Protein AF-A0A960P0N6-F1 (afdb_monomer_lite)

pLDDT: mean 82.68, std 14.81, range [48.12, 96.88]

Foldseek 3Di:
DVVVVVVVVVVVVVVVVVVVVPCVVVCCVVPNDVSVVVVCVVVVVDDDDDDDDDDPDPDDDCCPVPDDDDDDDDDPVPVVRVVVND

Sequence (86 aa):
MAELAAALDQQEREEREGGEAGGARDREERGGREAYKAFLAEIGYMLPEGEPFTIETENVDPEIALVPGPQLVVPITNARYALNAA

Radius of gyration: 20.56 Å; chains: 1; bounding box: 47×33×46 Å

Structure (mmCIF, N/CA/C/O backbone):
data_AF-A0A960P0N6-F1
#
_entry.id   AF-A0A960P0N6-F1
#
loop_
_atom_site.group_PDB
_atom_site.id
_atom_site.type_symbol
_atom_site.label_atom_id
_atom_site.label_alt_id
_atom_site.label_comp_id
_atom_site.label_asym_id
_atom_site.label_entity_id
_atom_site.label_seq_id
_atom_site.pdbx_PDB_ins_code
_atom_site.Cartn_x
_atom_site.Cartn_y
_atom_site.Cartn_z
_atom_site.occupancy
_atom_site.B_iso_or_equiv
_atom_site.auth_seq_id
_atom_site.auth_comp_id
_atom_site.auth_asym_id
_atom_site.auth_atom_id
_atom_site.pdbx_PDB_model_num
ATOM 1 N N . MET A 1 1 ? 0.238 -23.047 -1.597 1.00 57.16 1 MET A N 1
ATOM 2 C CA . MET A 1 1 ? 1.658 -23.205 -1.199 1.00 57.16 1 MET A CA 1
ATOM 3 C C . MET A 1 1 ? 2.619 -23.049 -2.373 1.00 57.16 1 MET A C 1
ATOM 5 O O . MET A 1 1 ? 3.594 -22.337 -2.202 1.00 57.16 1 MET A O 1
ATOM 9 N N . ALA A 1 2 ? 2.354 -23.641 -3.548 1.00 59.22 2 ALA A N 1
ATOM 10 C CA . ALA A 1 2 ? 3.221 -23.493 -4.727 1.00 59.22 2 ALA A CA 1
ATOM 11 C C . ALA A 1 2 ? 3.336 -22.041 -5.248 1.00 59.22 2 ALA A C 1
ATOM 13 O O . ALA A 1 2 ? 4.434 -21.603 -5.562 1.00 59.22 2 ALA A O 1
ATOM 14 N N . GLU A 1 3 ? 2.240 -21.274 -5.266 1.00 70.12 3 GLU A N 1
ATOM 15 C CA . GLU A 1 3 ? 2.257 -19.879 -5.752 1.00 70.12 3 GLU A CA 1
ATOM 16 C C . GLU A 1 3 ? 2.966 -18.903 -4.802 1.00 70.12 3 GLU A C 1
ATOM 18 O O . GLU A 1 3 ? 3.675 -18.015 -5.254 1.00 70.12 3 GLU A O 1
ATOM 23 N N . LEU A 1 4 ? 2.847 -19.100 -3.483 1.00 66.56 4 LEU A N 1
ATOM 24 C CA . LEU A 1 4 ? 3.526 -18.256 -2.491 1.00 66.56 4 LEU A CA 1
ATOM 25 C C . LEU A 1 4 ? 5.050 -18.442 -2.532 1.00 66.56 4 LEU A C 1
ATOM 27 O O . LEU A 1 4 ? 5.789 -17.472 -2.420 1.00 66.56 4 LEU A O 1
ATOM 31 N N . ALA A 1 5 ? 5.517 -19.682 -2.713 1.00 72.56 5 ALA A N 1
ATOM 32 C CA . ALA A 1 5 ? 6.940 -19.966 -2.883 1.00 72.56 5 ALA A CA 1
ATOM 33 C C . ALA A 1 5 ? 7.475 -19.375 -4.196 1.00 72.56 5 ALA A C 1
ATOM 35 O O . ALA A 1 5 ? 8.545 -18.783 -4.198 1.00 72.56 5 ALA A O 1
ATOM 36 N N . ALA A 1 6 ? 6.702 -19.459 -5.284 1.00 76.75 6 ALA A N 1
ATOM 37 C CA . ALA A 1 6 ? 7.071 -18.851 -6.560 1.00 76.75 6 ALA A CA 1
ATOM 38 C C . ALA A 1 6 ? 7.143 -17.315 -6.488 1.00 76.75 6 ALA A C 1
ATOM 40 O O . ALA A 1 6 ? 8.052 -16.733 -7.068 1.00 76.75 6 ALA A O 1
ATOM 41 N N . ALA A 1 7 ? 6.235 -16.666 -5.752 1.00 78.81 7 ALA A N 1
ATOM 42 C CA . ALA A 1 7 ? 6.257 -15.218 -5.548 1.00 78.81 7 ALA A CA 1
ATOM 43 C C . ALA A 1 7 ? 7.458 -14.762 -4.702 1.00 78.81 7 ALA A C 1
ATOM 45 O O . ALA A 1 7 ? 8.068 -13.743 -5.008 1.00 78.81 7 ALA A O 1
ATOM 46 N N . LEU A 1 8 ? 7.833 -15.532 -3.673 1.00 79.62 8 LEU A N 1
ATOM 47 C CA . LEU A 1 8 ? 9.035 -15.260 -2.878 1.00 79.62 8 LEU A CA 1
ATOM 48 C C . LEU A 1 8 ? 10.313 -15.490 -3.696 1.00 79.62 8 LEU A C 1
ATOM 50 O O . LEU A 1 8 ? 11.197 -14.642 -3.683 1.00 79.62 8 LEU A O 1
ATOM 54 N N . ASP A 1 9 ? 10.385 -16.579 -4.465 1.00 78.69 9 ASP A N 1
ATOM 55 C CA . ASP A 1 9 ? 11.497 -16.840 -5.387 1.00 78.69 9 ASP A CA 1
ATOM 56 C C . ASP A 1 9 ? 11.617 -15.740 -6.451 1.00 78.69 9 ASP A C 1
ATOM 58 O O . ASP A 1 9 ? 12.724 -15.366 -6.836 1.00 78.69 9 ASP A O 1
ATOM 62 N N . GLN A 1 10 ? 10.487 -15.220 -6.935 1.00 77.06 10 GLN A N 1
ATOM 63 C CA . GLN A 1 10 ? 10.449 -14.093 -7.858 1.00 77.06 10 GLN A CA 1
ATOM 64 C C . GLN A 1 10 ? 10.953 -12.812 -7.184 1.00 77.06 10 GLN A C 1
ATOM 66 O O . GLN A 1 10 ? 11.836 -12.162 -7.734 1.00 77.06 10 GLN A O 1
ATOM 71 N N . GLN A 1 11 ? 10.480 -12.501 -5.976 1.00 79.56 11 GLN A N 1
ATOM 72 C CA . GLN A 1 11 ? 10.939 -11.339 -5.217 1.00 79.56 11 GLN A CA 1
ATOM 73 C C . GLN A 1 11 ? 12.449 -11.406 -4.941 1.00 79.56 11 GLN A C 1
ATOM 75 O O . GLN A 1 11 ? 13.163 -10.430 -5.150 1.00 79.56 11 GLN A O 1
ATOM 80 N N . GLU A 1 12 ? 12.975 -12.567 -4.542 1.00 81.06 12 GLU A N 1
ATOM 81 C CA . GLU A 1 12 ? 14.414 -12.722 -4.325 1.00 81.06 12 GLU A CA 1
ATOM 82 C C . GLU A 1 12 ? 15.232 -12.618 -5.623 1.00 81.06 12 GLU A C 1
ATOM 84 O O . GLU A 1 12 ? 16.390 -12.202 -5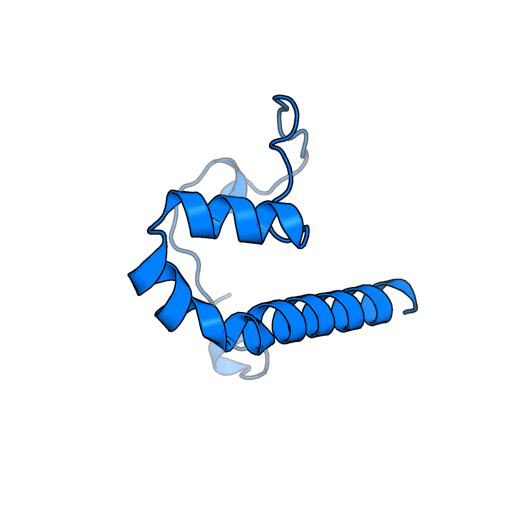.585 1.00 81.06 12 GLU A O 1
ATOM 89 N N . ARG A 1 13 ? 14.684 -13.031 -6.774 1.00 77.12 13 ARG A N 1
ATOM 90 C CA . ARG A 1 13 ? 15.339 -12.859 -8.083 1.00 77.12 13 ARG A CA 1
ATOM 91 C C . ARG A 1 13 ? 15.361 -11.396 -8.495 1.00 77.12 13 ARG A C 1
ATOM 93 O O . ARG A 1 13 ? 16.418 -10.919 -8.883 1.00 77.12 13 ARG A O 1
ATOM 100 N N . GLU A 1 14 ? 14.255 -10.682 -8.323 1.00 74.00 14 GLU A N 1
ATOM 101 C CA . GLU A 1 14 ? 14.168 -9.241 -8.575 1.00 74.00 14 GLU A CA 1
ATOM 102 C C . GLU A 1 14 ? 15.125 -8.455 -7.661 1.00 74.00 14 GLU A C 1
ATOM 104 O O . GLU A 1 14 ? 15.818 -7.549 -8.119 1.00 74.00 14 GLU A O 1
ATOM 109 N N . GLU A 1 15 ? 15.245 -8.836 -6.385 1.00 73.00 15 GLU A N 1
ATOM 110 C CA . GLU A 1 15 ? 16.210 -8.244 -5.449 1.00 73.00 15 GLU A CA 1
ATOM 111 C C . GLU A 1 15 ? 17.666 -8.592 -5.801 1.00 73.00 15 GLU A C 1
ATOM 113 O O . GLU A 1 15 ? 18.551 -7.748 -5.647 1.00 73.00 15 GLU A O 1
ATOM 118 N N . ARG A 1 16 ? 17.943 -9.807 -6.299 1.00 71.38 16 ARG A N 1
ATOM 119 C CA . ARG A 1 16 ? 19.283 -10.208 -6.763 1.00 71.38 16 ARG A CA 1
ATOM 120 C C . ARG A 1 16 ? 19.666 -9.518 -8.068 1.00 71.38 16 ARG A C 1
ATOM 122 O O . ARG A 1 16 ? 20.782 -9.028 -8.156 1.00 71.38 16 ARG A O 1
ATOM 129 N N . GLU A 1 17 ? 18.767 -9.406 -9.038 1.00 66.94 17 GLU A N 1
ATOM 130 C CA . GLU A 1 17 ? 19.006 -8.707 -10.309 1.00 66.94 17 GLU A CA 1
ATOM 131 C C . GLU A 1 17 ? 19.084 -7.185 -10.098 1.00 66.94 17 GLU A C 1
ATOM 133 O O . GLU A 1 17 ? 19.965 -6.516 -10.647 1.00 66.94 17 GLU A O 1
ATOM 138 N N . GLY A 1 18 ? 18.252 -6.640 -9.205 1.00 62.75 18 GLY A N 1
ATOM 139 C CA . GLY A 1 18 ? 18.349 -5.261 -8.724 1.00 62.75 18 GLY A CA 1
ATOM 140 C C . GLY A 1 18 ? 19.608 -4.991 -7.886 1.00 62.75 18 GLY A C 1
ATOM 141 O O . GLY A 1 18 ? 20.148 -3.885 -7.917 1.00 62.75 18 GLY A O 1
ATOM 142 N N . GLY A 1 19 ? 20.119 -5.994 -7.167 1.00 61.69 19 GLY A N 1
ATOM 143 C CA . GLY A 1 19 ? 21.345 -5.925 -6.363 1.00 61.69 19 GLY A CA 1
ATOM 144 C C . GLY A 1 19 ? 22.637 -6.119 -7.170 1.00 61.69 19 GLY A C 1
ATOM 145 O O . GLY A 1 19 ? 23.630 -5.434 -6.922 1.00 61.69 19 GLY A O 1
ATOM 146 N N . GLU A 1 20 ? 22.631 -6.991 -8.182 1.00 54.38 20 GLU A N 1
ATOM 147 C CA . GLU A 1 20 ? 23.697 -7.145 -9.186 1.00 54.38 20 GLU A CA 1
ATOM 148 C C . GLU A 1 20 ? 23.736 -5.956 -10.156 1.00 54.38 20 GLU A C 1
ATOM 150 O O . GLU A 1 20 ? 24.794 -5.612 -10.694 1.00 54.38 20 GLU A O 1
ATOM 155 N N . ALA A 1 21 ? 22.640 -5.197 -10.250 1.00 53.41 21 ALA A N 1
ATOM 156 C CA . ALA A 1 21 ? 22.660 -3.812 -10.699 1.00 53.41 21 ALA A CA 1
ATOM 157 C C . ALA A 1 21 ? 23.376 -2.863 -9.712 1.00 53.41 21 ALA A C 1
ATOM 159 O O . ALA A 1 21 ? 23.192 -1.655 -9.798 1.00 53.41 21 ALA A O 1
ATOM 160 N N . GLY A 1 22 ? 24.290 -3.348 -8.862 1.00 48.12 22 GLY A N 1
ATOM 161 C CA . GLY A 1 22 ? 25.299 -2.569 -8.130 1.00 48.12 22 GLY A CA 1
ATOM 162 C C . GLY A 1 22 ? 26.198 -1.679 -9.009 1.00 48.12 22 GLY A C 1
ATOM 163 O O . GLY A 1 22 ? 26.997 -0.908 -8.489 1.00 48.12 22 GLY A O 1
ATOM 164 N N . GLY A 1 23 ? 26.022 -1.708 -10.333 1.00 52.81 23 GLY A N 1
ATOM 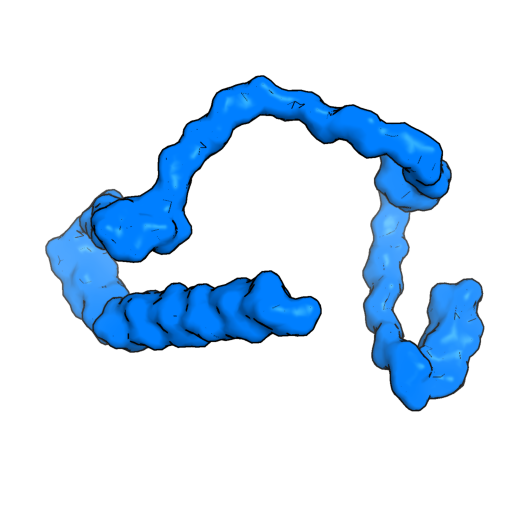165 C CA . GLY A 1 23 ? 26.441 -0.649 -11.253 1.00 52.81 23 GLY A CA 1
ATOM 166 C C . GLY A 1 23 ? 25.479 0.547 -11.345 1.00 52.81 23 GLY A C 1
ATOM 167 O O . GLY A 1 23 ? 25.686 1.394 -12.202 1.00 52.81 23 GLY A O 1
ATOM 168 N N . ALA A 1 24 ? 24.417 0.636 -10.537 1.00 54.75 24 ALA A N 1
ATOM 169 C CA . ALA A 1 24 ? 23.451 1.739 -10.563 1.00 54.75 24 ALA A CA 1
ATOM 170 C C . ALA A 1 24 ? 24.112 3.067 -10.181 1.00 54.75 24 ALA A C 1
ATOM 172 O O . ALA A 1 24 ? 23.859 4.070 -10.835 1.00 54.75 24 ALA A O 1
ATOM 173 N N . ARG A 1 25 ? 25.046 3.056 -9.218 1.00 53.50 25 ARG A N 1
ATOM 174 C CA . ARG A 1 25 ? 25.873 4.232 -8.895 1.00 53.50 25 ARG A CA 1
ATOM 175 C C . ARG A 1 25 ? 26.770 4.636 -10.075 1.00 53.50 25 ARG A C 1
ATOM 177 O O . ARG A 1 25 ? 26.757 5.792 -10.477 1.00 53.50 25 ARG A O 1
ATOM 184 N N . ASP A 1 26 ? 27.442 3.667 -10.701 1.00 55.56 26 ASP A N 1
ATOM 185 C CA . ASP A 1 26 ? 28.311 3.891 -11.870 1.00 55.56 26 ASP A CA 1
ATOM 186 C C . ASP A 1 26 ? 27.541 4.294 -13.145 1.00 55.56 26 ASP A C 1
ATOM 188 O O . ASP A 1 26 ? 28.083 4.980 -14.012 1.00 55.56 26 ASP A O 1
ATOM 192 N N . ARG A 1 27 ? 26.284 3.857 -13.306 1.00 56.78 27 ARG A N 1
ATOM 193 C CA . ARG A 1 27 ? 25.428 4.161 -14.467 1.00 56.78 27 ARG A CA 1
ATOM 194 C C . ARG A 1 27 ? 24.611 5.433 -14.287 1.00 56.78 27 ARG A C 1
ATOM 196 O O . ARG A 1 27 ? 24.392 6.126 -15.277 1.00 56.78 27 ARG A O 1
ATOM 203 N N . GLU A 1 28 ? 24.218 5.785 -13.067 1.00 54.25 28 GLU A N 1
ATOM 204 C CA . GLU A 1 28 ? 23.644 7.101 -12.772 1.00 54.25 28 GLU A CA 1
ATOM 205 C C . GLU A 1 28 ? 24.681 8.204 -13.043 1.00 54.25 28 GLU A C 1
ATOM 207 O O . GLU A 1 28 ? 24.348 9.200 -13.687 1.00 54.25 28 GLU A O 1
ATOM 212 N N . GLU A 1 29 ? 25.959 7.962 -12.711 1.00 56.91 29 GLU A N 1
ATOM 213 C CA . GLU A 1 29 ? 27.084 8.840 -13.072 1.00 56.91 29 GLU A CA 1
ATOM 214 C C . GLU A 1 29 ? 27.396 8.886 -14.582 1.00 56.91 29 GLU A C 1
ATOM 216 O O . GLU A 1 29 ? 27.912 9.896 -15.062 1.00 56.91 29 GLU A O 1
ATOM 221 N N . ARG A 1 30 ? 27.082 7.835 -15.361 1.00 57.88 30 ARG A N 1
ATOM 222 C CA . ARG A 1 30 ? 27.410 7.754 -16.805 1.00 57.88 30 ARG A CA 1
ATOM 223 C C . ARG A 1 30 ? 26.249 8.032 -17.770 1.00 57.88 30 ARG A C 1
ATOM 225 O O . ARG A 1 30 ? 26.518 8.337 -18.929 1.00 57.88 30 ARG A O 1
ATOM 232 N N . GLY A 1 31 ? 24.987 7.919 -17.345 1.00 65.81 31 GLY A N 1
ATOM 233 C CA . GLY A 1 31 ? 23.818 7.953 -18.243 1.00 65.81 31 GLY A CA 1
ATOM 234 C C . GLY A 1 31 ? 22.576 8.685 -17.716 1.00 65.81 31 GLY A C 1
ATOM 235 O O . GLY A 1 31 ? 21.631 8.901 -18.477 1.00 65.81 31 GLY A O 1
ATOM 236 N N . GLY A 1 32 ? 22.568 9.110 -16.448 1.00 79.25 32 GLY A N 1
ATOM 237 C CA . GLY A 1 32 ? 21.457 9.857 -15.854 1.00 79.25 32 GLY A CA 1
ATOM 238 C C . GLY A 1 32 ? 20.127 9.085 -15.774 1.00 79.25 32 GLY A C 1
ATOM 239 O O . GLY A 1 32 ? 20.035 7.894 -16.072 1.00 79.25 32 GLY A O 1
ATOM 240 N N . ARG A 1 33 ? 19.062 9.784 -15.356 1.00 81.00 33 ARG A N 1
ATOM 241 C CA . ARG A 1 33 ? 17.743 9.193 -15.030 1.00 81.00 33 ARG A CA 1
ATOM 242 C C . ARG A 1 33 ? 17.096 8.400 -16.172 1.00 81.00 33 ARG A C 1
ATOM 244 O O . ARG A 1 33 ? 16.441 7.397 -15.911 1.00 81.00 33 ARG A O 1
ATOM 251 N N . GLU A 1 34 ? 17.261 8.835 -17.419 1.00 87.00 34 GLU A N 1
ATOM 252 C CA . GLU A 1 34 ? 16.629 8.182 -18.575 1.00 87.00 34 GLU A CA 1
ATOM 253 C C . GLU A 1 34 ? 17.320 6.863 -18.947 1.00 87.00 34 GLU A C 1
ATOM 255 O O . GLU A 1 34 ? 16.641 5.879 -19.230 1.00 87.00 34 GLU A O 1
ATOM 260 N N . ALA A 1 35 ? 18.654 6.791 -18.850 1.00 85.06 35 ALA A N 1
ATOM 261 C CA . ALA A 1 35 ? 19.377 5.535 -19.053 1.00 85.06 35 ALA A CA 1
ATOM 262 C C . ALA A 1 35 ? 19.030 4.497 -17.976 1.00 85.06 35 ALA A C 1
ATOM 264 O O . ALA A 1 35 ? 18.915 3.309 -18.272 1.00 85.06 35 ALA A O 1
ATOM 265 N N . TYR A 1 36 ? 18.818 4.942 -16.733 1.00 85.00 36 TYR A N 1
ATOM 266 C CA . TYR A 1 36 ? 18.401 4.054 -15.652 1.00 85.00 36 TYR A CA 1
ATOM 267 C C . TYR A 1 36 ? 16.980 3.512 -15.858 1.00 85.00 36 TYR A C 1
ATOM 269 O O . TYR A 1 36 ? 16.765 2.313 -15.717 1.00 85.00 36 TYR A O 1
ATOM 277 N N . LYS A 1 37 ? 16.023 4.351 -16.280 1.00 87.50 37 LYS A N 1
ATOM 278 C CA . LYS A 1 37 ? 14.673 3.888 -16.653 1.00 87.50 37 LYS A CA 1
ATOM 279 C C . LYS A 1 37 ? 14.700 2.858 -17.784 1.00 87.50 37 LYS A C 1
ATOM 281 O O . LYS A 1 37 ? 14.008 1.851 -17.687 1.00 87.50 37 LYS A O 1
ATOM 286 N N . ALA A 1 38 ? 15.501 3.093 -18.827 1.00 88.38 38 ALA A N 1
ATOM 287 C CA . ALA A 1 38 ? 15.638 2.157 -19.944 1.00 88.38 38 ALA A CA 1
ATOM 288 C C . ALA A 1 38 ? 16.176 0.796 -19.481 1.00 88.38 38 ALA A C 1
ATOM 290 O O . ALA A 1 38 ? 15.629 -0.234 -19.858 1.00 88.38 38 ALA A O 1
ATOM 291 N N . PHE A 1 39 ? 17.182 0.800 -18.604 1.00 85.88 39 PHE A N 1
ATOM 292 C CA . PHE A 1 39 ? 17.703 -0.417 -17.987 1.00 85.88 39 PHE A CA 1
ATOM 293 C C . PHE A 1 39 ? 16.642 -1.150 -17.151 1.00 85.88 39 PHE A C 1
ATOM 295 O O . PHE A 1 39 ? 16.482 -2.356 -17.302 1.00 85.88 39 PHE A O 1
ATOM 302 N N . LEU A 1 40 ? 15.883 -0.440 -16.305 1.00 88.06 40 LEU A N 1
ATOM 303 C CA . LEU A 1 40 ? 14.815 -1.052 -15.502 1.00 88.06 40 LEU A CA 1
ATOM 304 C C . LEU A 1 40 ? 13.725 -1.693 -16.373 1.00 88.06 40 LEU A C 1
ATOM 306 O O . LEU A 1 40 ? 13.195 -2.740 -16.011 1.00 88.06 40 LEU A O 1
ATOM 310 N N . ALA A 1 41 ? 13.396 -1.084 -17.513 1.00 89.50 41 ALA A N 1
ATOM 311 C CA . ALA A 1 41 ? 12.469 -1.667 -18.477 1.00 89.50 41 ALA A CA 1
ATOM 312 C C . ALA A 1 41 ? 13.073 -2.887 -19.197 1.00 89.50 41 ALA A C 1
ATOM 314 O O . ALA A 1 41 ? 12.383 -3.883 -19.395 1.00 89.50 41 ALA A O 1
ATOM 315 N N . GLU A 1 42 ? 14.362 -2.837 -19.549 1.00 88.94 42 GLU A N 1
ATOM 316 C CA . GLU A 1 42 ? 15.090 -3.938 -20.197 1.00 88.94 42 GLU A CA 1
ATOM 317 C C . GLU A 1 42 ? 15.125 -5.202 -19.329 1.00 88.94 42 GLU A C 1
ATOM 319 O O . GLU A 1 42 ? 14.873 -6.294 -19.834 1.00 88.94 42 GLU A O 1
ATOM 324 N N . ILE A 1 43 ? 15.381 -5.058 -18.025 1.00 88.12 43 ILE A N 1
ATOM 325 C CA . ILE A 1 43 ? 15.386 -6.191 -17.086 1.00 88.12 43 ILE A CA 1
ATOM 326 C C . ILE A 1 43 ? 13.975 -6.631 -16.664 1.00 88.12 43 ILE A C 1
ATOM 328 O O . ILE A 1 43 ? 13.833 -7.528 -15.844 1.00 88.12 43 ILE A O 1
ATOM 332 N N . GLY A 1 44 ? 12.920 -5.992 -17.178 1.00 87.00 44 GLY A N 1
ATOM 333 C CA . GLY A 1 44 ? 11.535 -6.325 -16.835 1.00 87.00 44 GLY A CA 1
ATOM 334 C C . GLY A 1 44 ? 11.086 -5.871 -15.442 1.00 87.00 44 GLY A C 1
ATOM 335 O O . GLY A 1 44 ? 9.982 -6.212 -15.028 1.00 87.00 44 GLY A O 1
ATOM 336 N N . TYR A 1 45 ? 11.891 -5.070 -14.738 1.00 87.44 45 TYR A N 1
ATOM 337 C CA . TYR A 1 45 ? 11.526 -4.479 -13.447 1.00 87.44 45 TYR A CA 1
ATOM 338 C C . TYR A 1 45 ? 10.479 -3.365 -13.606 1.00 87.44 45 TYR A C 1
ATOM 340 O O . TYR A 1 45 ? 9.586 -3.210 -12.776 1.00 87.44 45 TYR A O 1
ATOM 348 N N . MET A 1 46 ? 10.572 -2.576 -14.684 1.00 89.38 46 MET A N 1
ATOM 349 C CA . MET A 1 46 ? 9.576 -1.566 -15.049 1.00 89.38 46 MET A CA 1
ATOM 350 C C . MET A 1 46 ? 8.722 -2.070 -16.212 1.00 89.38 46 MET A C 1
ATOM 352 O O . MET A 1 46 ? 9.177 -2.139 -17.352 1.00 89.38 46 MET A O 1
ATOM 356 N N . LEU A 1 47 ? 7.468 -2.396 -15.916 1.00 90.81 47 LEU 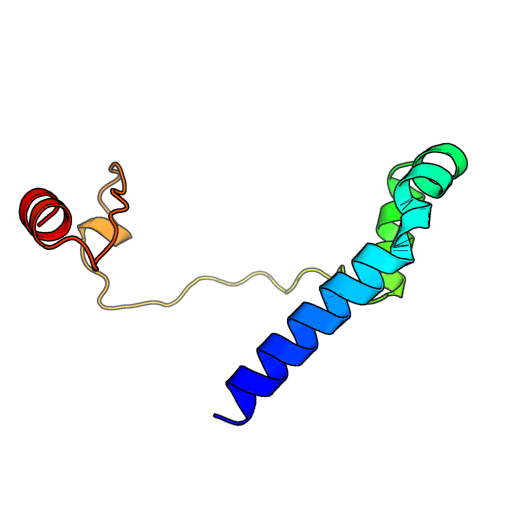A N 1
ATOM 357 C CA . LEU A 1 47 ? 6.479 -2.804 -16.909 1.00 90.81 47 LEU A CA 1
ATOM 358 C C . LEU A 1 47 ? 5.762 -1.582 -17.510 1.00 90.81 47 LEU A C 1
ATOM 360 O O . LEU A 1 47 ? 5.693 -0.534 -16.860 1.00 90.81 47 LEU A O 1
ATOM 364 N N . PRO A 1 48 ? 5.227 -1.689 -18.743 1.00 91.94 48 PRO A N 1
ATOM 365 C CA . PRO A 1 48 ? 4.372 -0.648 -19.301 1.00 91.94 48 PRO A CA 1
ATOM 366 C C . PRO A 1 48 ? 3.134 -0.436 -18.422 1.00 91.94 48 PRO A C 1
ATOM 368 O O . PRO A 1 48 ? 2.615 -1.377 -17.819 1.00 91.94 48 PRO A O 1
ATOM 371 N N . GLU A 1 49 ? 2.660 0.808 -18.365 1.00 93.25 49 GLU A N 1
ATOM 372 C CA . GLU A 1 49 ? 1.424 1.145 -17.661 1.00 93.25 49 GLU A CA 1
ATOM 373 C C . GLU A 1 49 ? 0.231 0.419 -18.302 1.00 93.25 49 GLU A C 1
ATOM 375 O O . GLU A 1 49 ? 0.163 0.266 -19.524 1.00 93.25 49 GLU A O 1
ATOM 380 N N . GLY A 1 50 ? -0.687 -0.065 -17.465 1.00 93.62 50 GLY A N 1
ATOM 381 C CA . GLY A 1 50 ? -1.919 -0.699 -17.924 1.00 93.62 50 GLY A CA 1
ATOM 382 C C . GLY A 1 50 ? -2.941 0.314 -18.445 1.00 93.62 50 GLY A C 1
ATOM 383 O O . GLY A 1 50 ? -2.826 1.517 -18.223 1.00 93.62 50 GLY A O 1
ATOM 384 N N . GLU A 1 51 ? -3.979 -0.187 -19.111 1.00 96.81 51 GLU A N 1
ATOM 385 C CA . GLU A 1 51 ? -5.113 0.638 -19.539 1.00 96.81 51 GLU A CA 1
ATOM 386 C C . GLU A 1 51 ? -5.854 1.253 -18.333 1.00 96.81 51 GLU A C 1
ATOM 388 O O . GLU A 1 51 ? -5.894 0.638 -17.261 1.00 96.81 51 GLU A O 1
ATOM 393 N N . PRO A 1 52 ? -6.494 2.430 -18.486 1.00 96.69 52 PRO A N 1
ATOM 394 C CA . PRO A 1 52 ? -7.307 3.019 -17.429 1.00 96.69 52 PRO A CA 1
ATOM 395 C C . PRO A 1 52 ? -8.412 2.067 -16.957 1.00 96.69 52 PRO A C 1
ATOM 397 O O . PRO A 1 52 ? -9.182 1.541 -17.761 1.00 96.69 52 PRO A O 1
ATOM 400 N N . PHE A 1 53 ? -8.537 1.898 -15.642 1.00 95.94 53 PHE A N 1
ATOM 401 C CA . PHE A 1 53 ? -9.579 1.081 -15.022 1.00 95.94 53 PHE A CA 1
ATOM 402 C C . PHE A 1 53 ? -10.113 1.742 -13.747 1.00 95.94 53 PHE A C 1
ATOM 404 O O . PHE A 1 53 ? -9.530 2.689 -13.221 1.00 95.94 53 PHE A O 1
ATOM 411 N N . THR A 1 54 ? -11.253 1.258 -13.257 1.00 96.00 54 THR A N 1
ATOM 412 C CA . THR A 1 54 ? -11.839 1.669 -11.972 1.00 96.00 54 THR A CA 1
ATOM 413 C C . THR A 1 54 ? -11.863 0.470 -11.032 1.00 96.00 54 THR A C 1
ATOM 415 O O . THR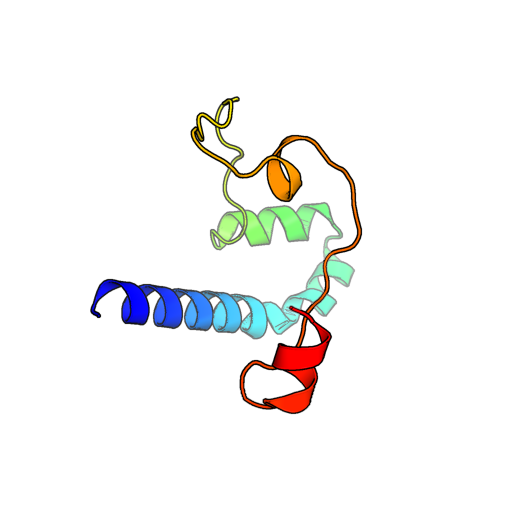 A 1 54 ? -12.063 -0.657 -11.474 1.00 96.00 54 THR A O 1
ATOM 418 N N . ILE A 1 55 ? -11.628 0.701 -9.741 1.00 94.06 55 ILE A N 1
ATOM 419 C CA . ILE A 1 55 ? -11.697 -0.344 -8.715 1.00 94.06 55 ILE A CA 1
ATOM 420 C C . ILE A 1 55 ? -13.175 -0.663 -8.443 1.00 94.06 55 ILE A C 1
ATOM 422 O O . ILE A 1 55 ? -13.948 0.242 -8.141 1.00 94.06 55 ILE A O 1
ATOM 426 N N . GLU A 1 56 ? -13.559 -1.938 -8.531 1.00 95.25 56 GLU A N 1
ATOM 427 C CA . GLU A 1 56 ? -14.959 -2.400 -8.437 1.00 95.25 56 GLU A CA 1
ATOM 428 C C . GLU A 1 56 ? -15.311 -3.030 -7.072 1.00 95.25 56 GLU A C 1
ATOM 430 O O . GLU A 1 56 ? -16.285 -3.765 -6.949 1.00 95.25 56 GLU A O 1
ATOM 435 N N . THR A 1 57 ? -14.504 -2.802 -6.032 1.00 95.38 57 THR A N 1
ATOM 436 C CA . THR A 1 57 ? -14.681 -3.463 -4.729 1.00 95.38 57 THR A CA 1
ATOM 437 C C . THR A 1 57 ? -15.973 -3.024 -4.030 1.00 95.38 57 THR A C 1
ATOM 439 O O . THR A 1 57 ? -16.182 -1.838 -3.783 1.00 95.38 57 THR A O 1
ATOM 442 N N . GLU A 1 58 ? -16.805 -3.990 -3.632 1.00 95.12 58 GLU A N 1
ATOM 443 C CA . GLU A 1 58 ? -18.064 -3.772 -2.906 1.00 95.12 58 GLU A CA 1
ATOM 444 C C . GLU A 1 58 ? -17.998 -4.288 -1.454 1.00 95.12 58 GLU A C 1
ATOM 446 O O . GLU A 1 58 ? -17.138 -5.097 -1.110 1.00 95.12 58 GLU A O 1
ATOM 451 N N . ASN A 1 59 ? -18.953 -3.871 -0.610 1.00 95.50 59 ASN A N 1
ATOM 452 C CA . ASN A 1 59 ? -19.092 -4.293 0.799 1.00 95.50 59 ASN A CA 1
ATOM 453 C C . ASN A 1 59 ? -17.878 -3.956 1.686 1.00 95.50 59 ASN A C 1
ATOM 455 O O . ASN A 1 59 ? -17.4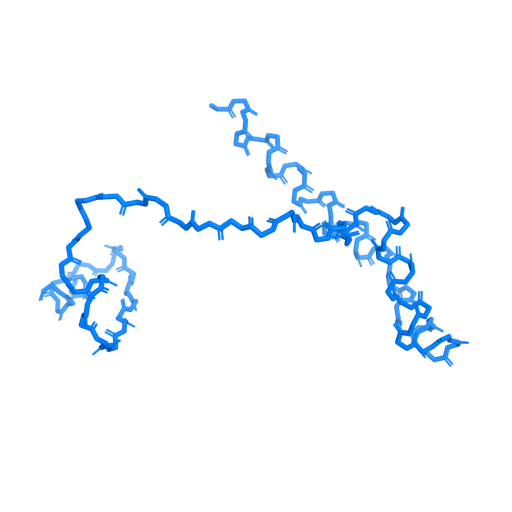84 -4.742 2.544 1.00 95.50 59 ASN A O 1
ATOM 459 N N . VAL A 1 60 ? -17.289 -2.782 1.468 1.00 96.06 60 VAL A N 1
ATOM 460 C CA . VAL A 1 60 ? -16.173 -2.261 2.263 1.00 96.06 60 VAL A CA 1
ATOM 461 C C . VAL A 1 60 ? -16.716 -1.462 3.449 1.00 96.06 60 VAL A C 1
ATOM 463 O O . VAL A 1 60 ? -17.656 -0.681 3.284 1.00 96.06 60 VAL A O 1
ATOM 466 N N . ASP A 1 61 ? -16.115 -1.633 4.627 1.00 96.44 61 ASP A N 1
ATOM 467 C CA . ASP A 1 61 ? -16.488 -0.871 5.821 1.00 96.44 61 ASP A CA 1
ATOM 468 C C . ASP A 1 61 ? -16.346 0.653 5.593 1.00 96.44 61 ASP A C 1
ATOM 470 O O . ASP A 1 61 ? -15.391 1.099 4.936 1.00 96.44 61 ASP A O 1
ATOM 474 N N . PRO A 1 62 ? -17.261 1.489 6.126 1.00 95.44 62 PRO A N 1
ATOM 475 C CA . PRO A 1 62 ? -17.231 2.941 5.928 1.00 95.44 62 PRO A CA 1
ATOM 476 C C . PRO A 1 62 ? -15.915 3.606 6.347 1.00 95.44 62 PRO A C 1
ATOM 478 O O . PRO A 1 62 ? -15.494 4.578 5.716 1.00 95.44 62 PRO A O 1
ATOM 481 N N . GLU A 1 63 ? -15.253 3.077 7.377 1.00 96.00 63 GLU A N 1
ATOM 482 C CA . GLU A 1 63 ? -13.963 3.541 7.892 1.00 96.00 63 GLU A CA 1
ATOM 483 C C . GLU A 1 63 ? -12.841 3.454 6.849 1.00 96.00 63 GLU A C 1
ATOM 485 O O . GLU A 1 63 ? -11.884 4.219 6.918 1.00 96.00 63 GLU A O 1
ATOM 490 N N . ILE A 1 64 ? -12.965 2.553 5.872 1.00 95.00 64 ILE A N 1
ATOM 491 C CA . ILE A 1 64 ? -12.004 2.388 4.776 1.00 95.00 64 ILE A CA 1
ATOM 492 C C . ILE A 1 64 ? -12.482 3.110 3.513 1.00 95.00 64 ILE A C 1
ATOM 494 O O . ILE A 1 64 ? -11.678 3.704 2.797 1.00 95.00 64 ILE A O 1
ATOM 498 N N . ALA A 1 65 ? -13.786 3.070 3.227 1.00 95.62 65 ALA A N 1
ATOM 499 C CA . ALA A 1 65 ? -14.329 3.587 1.973 1.00 95.62 65 ALA A CA 1
ATOM 500 C C . ALA A 1 65 ? -14.575 5.106 1.973 1.00 95.62 65 ALA A C 1
ATOM 502 O O . ALA A 1 65 ? -14.440 5.749 0.932 1.00 95.62 65 ALA A O 1
ATOM 503 N N . LEU A 1 66 ? -14.990 5.677 3.109 1.00 96.19 66 LEU A N 1
ATOM 504 C CA . LEU A 1 66 ? -15.599 7.013 3.155 1.00 96.19 66 LEU A CA 1
ATOM 505 C C . LEU A 1 66 ? -14.990 7.941 4.209 1.00 96.19 66 LEU A C 1
ATOM 507 O O . LEU A 1 66 ? -15.053 9.161 4.045 1.00 96.19 66 LEU A O 1
ATOM 511 N N . VAL A 1 67 ? -14.438 7.400 5.297 1.00 96.88 67 VAL A N 1
ATOM 512 C CA . VAL A 1 67 ? -13.955 8.199 6.430 1.00 96.88 67 VAL A CA 1
ATOM 513 C C . VAL A 1 67 ? -12.431 8.345 6.369 1.00 96.88 67 VAL A C 1
ATOM 515 O O . VAL A 1 67 ? -11.717 7.382 6.626 1.00 96.88 67 VAL A O 1
ATOM 518 N N . PRO A 1 68 ? -11.883 9.540 6.082 1.00 95.81 68 PRO A N 1
ATOM 519 C CA . PRO A 1 68 ? -10.446 9.751 6.187 1.00 95.81 68 PRO A CA 1
ATOM 520 C C . PRO A 1 68 ? -10.019 9.765 7.661 1.00 95.81 68 PRO A C 1
ATOM 522 O O . PRO A 1 68 ? -10.574 10.508 8.473 1.00 95.81 68 PRO A O 1
ATOM 525 N N . GLY A 1 69 ? -8.997 8.982 8.007 1.00 95.31 69 GLY A N 1
ATOM 526 C CA . GLY A 1 69 ? -8.508 8.876 9.379 1.00 95.31 69 GLY A CA 1
ATOM 527 C C . GLY A 1 69 ? -7.099 8.284 9.486 1.00 95.31 69 GLY A C 1
ATOM 528 O O . GLY A 1 69 ? -6.544 7.805 8.496 1.00 95.31 69 GLY A O 1
ATOM 529 N N . PRO A 1 70 ? -6.479 8.351 10.676 1.00 96.31 70 PRO A N 1
ATOM 530 C CA . PRO A 1 70 ? -5.185 7.724 10.923 1.00 96.31 70 PRO A CA 1
ATOM 531 C C . PRO A 1 70 ? -5.292 6.189 10.932 1.00 96.31 70 PRO A C 1
ATOM 533 O O . PRO A 1 70 ? -6.233 5.638 11.495 1.00 96.31 70 PRO A O 1
ATOM 536 N N . GLN A 1 71 ? -4.278 5.503 10.391 1.00 96.62 71 GLN A N 1
ATOM 537 C CA . GLN A 1 71 ? -4.134 4.043 10.470 1.00 96.62 71 GLN A CA 1
ATOM 538 C C . GLN A 1 71 ? -3.100 3.672 11.540 1.00 96.62 71 GLN A C 1
ATOM 540 O O . GLN A 1 71 ? -1.918 4.004 11.418 1.00 96.62 71 GLN A O 1
ATOM 545 N N . LEU A 1 72 ? -3.531 2.958 12.581 1.00 95.12 72 LEU A N 1
ATOM 546 C CA . LEU A 1 72 ? -2.639 2.430 13.614 1.00 95.12 72 LEU A CA 1
ATOM 547 C C . LEU A 1 72 ? -2.065 1.069 13.184 1.00 95.12 72 LEU A C 1
ATOM 549 O O . LEU A 1 72 ? -2.779 0.231 12.633 1.00 95.12 72 LEU A O 1
ATOM 553 N N . VAL A 1 73 ? -0.777 0.840 13.459 1.00 96.50 73 VAL A N 1
ATOM 554 C CA . VAL A 1 73 ? -0.088 -0.437 13.220 1.00 96.50 73 VAL A CA 1
ATOM 555 C C . VAL A 1 73 ? 0.561 -0.893 14.524 1.00 96.50 73 VAL A C 1
ATOM 557 O O . VAL A 1 73 ? 1.395 -0.186 15.089 1.00 96.50 73 VAL A O 1
ATOM 560 N N . VAL A 1 74 ? 0.176 -2.076 15.012 1.00 95.88 74 VAL A N 1
ATOM 561 C CA . VAL A 1 74 ? 0.705 -2.677 16.247 1.00 95.88 74 VAL A CA 1
ATOM 562 C C . VAL A 1 74 ? 1.084 -4.145 16.031 1.00 95.88 74 VAL A C 1
ATOM 564 O O . VAL A 1 74 ? 0.471 -4.825 15.208 1.00 95.88 74 VAL A O 1
ATOM 567 N N . PRO A 1 75 ? 2.073 -4.679 16.770 1.00 96.12 75 PRO A N 1
ATOM 568 C CA . PRO A 1 75 ? 2.411 -6.094 16.696 1.00 96.12 75 PRO A CA 1
ATOM 569 C C . PRO A 1 75 ? 1.329 -6.946 17.369 1.00 96.12 75 PRO A C 1
ATOM 571 O O . PRO A 1 75 ? 1.118 -6.850 18.579 1.00 96.12 75 PRO A O 1
ATOM 574 N N . ILE A 1 76 ? 0.707 -7.850 16.606 1.00 93.69 76 ILE A N 1
ATOM 575 C CA . ILE A 1 76 ? -0.331 -8.763 17.118 1.00 93.69 76 ILE A CA 1
ATOM 576 C C . ILE A 1 76 ? 0.187 -9.695 18.228 1.00 93.69 76 ILE A C 1
ATOM 578 O O . ILE A 1 76 ? -0.571 -10.159 19.074 1.00 93.69 76 ILE A O 1
ATOM 582 N N . THR A 1 77 ? 1.501 -9.938 18.265 1.00 96.44 77 THR A N 1
ATOM 583 C CA . THR A 1 77 ? 2.166 -10.784 19.265 1.00 96.44 77 THR A CA 1
ATOM 584 C C . THR A 1 77 ? 2.244 -10.144 20.651 1.00 96.44 77 THR A C 1
ATOM 586 O O . T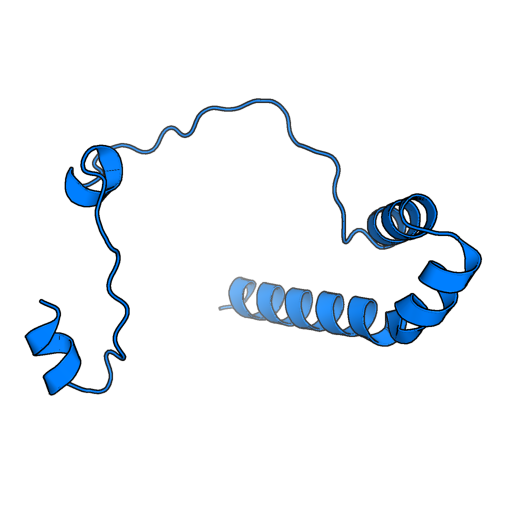HR A 1 77 ? 2.485 -10.847 21.632 1.00 96.44 77 THR A O 1
ATOM 589 N N . ASN A 1 78 ? 2.020 -8.831 20.769 1.00 94.94 78 ASN A N 1
ATOM 590 C CA . ASN A 1 78 ? 1.911 -8.155 22.055 1.00 94.94 78 ASN A CA 1
ATOM 591 C C . ASN A 1 78 ? 0.436 -7.911 22.388 1.00 94.94 78 ASN A C 1
ATOM 593 O O . ASN A 1 78 ? -0.160 -6.924 21.956 1.00 94.94 78 ASN A O 1
ATOM 597 N N . ALA A 1 79 ? -0.130 -8.787 23.220 1.00 94.06 79 ALA A N 1
ATOM 598 C CA . ALA A 1 79 ? -1.540 -8.733 23.607 1.00 94.06 79 ALA A CA 1
ATOM 599 C C . ALA A 1 79 ? -1.963 -7.374 24.193 1.00 94.06 79 ALA A C 1
ATOM 601 O O . ALA A 1 79 ? -3.081 -6.923 23.957 1.00 94.06 79 ALA A O 1
ATOM 602 N N . ARG A 1 80 ? -1.069 -6.687 24.920 1.00 96.56 80 ARG A N 1
ATOM 603 C CA . ARG A 1 80 ? -1.370 -5.364 25.482 1.00 96.56 80 ARG A CA 1
ATOM 604 C C . ARG A 1 80 ? -1.520 -4.308 24.391 1.00 96.56 80 ARG A C 1
ATOM 606 O O . ARG A 1 80 ? -2.381 -3.445 24.503 1.00 96.56 80 ARG A O 1
ATOM 613 N N . TYR A 1 81 ? -0.683 -4.353 23.359 1.00 96.38 81 TYR A N 1
ATOM 614 C CA . TYR A 1 81 ? -0.776 -3.404 22.250 1.00 96.38 81 TYR A CA 1
ATOM 615 C C . TYR A 1 81 ? -1.985 -3.688 21.367 1.00 96.38 81 TYR A C 1
ATOM 617 O O . TYR A 1 81 ? -2.672 -2.743 21.003 1.00 96.38 81 TYR A O 1
ATOM 625 N N . ALA A 1 82 ? -2.287 -4.961 21.103 1.00 92.94 82 ALA A N 1
ATOM 626 C CA . ALA A 1 82 ? -3.499 -5.343 20.385 1.00 92.94 82 ALA A CA 1
ATOM 627 C C . ALA A 1 82 ? -4.767 -4.869 21.116 1.00 92.94 82 ALA A C 1
ATOM 629 O O . ALA A 1 82 ? -5.627 -4.257 20.498 1.00 92.94 82 ALA A O 1
ATOM 630 N N . LEU A 1 83 ? -4.849 -5.070 22.438 1.00 94.25 83 LEU A N 1
ATOM 631 C CA . LEU A 1 83 ? -6.002 -4.631 23.232 1.00 94.25 83 LEU A CA 1
ATOM 632 C C . LEU A 1 83 ? -6.171 -3.105 23.244 1.00 94.25 83 LEU A C 1
ATOM 634 O O . LEU A 1 83 ? -7.290 -2.617 23.211 1.00 94.25 83 LEU A O 1
ATOM 638 N N . ASN A 1 84 ? -5.071 -2.354 23.300 1.00 92.56 84 ASN A N 1
ATOM 639 C CA . ASN A 1 84 ? -5.121 -0.890 23.290 1.00 92.56 84 ASN A CA 1
ATOM 640 C C . ASN A 1 84 ? -5.443 -0.298 21.908 1.00 92.56 84 ASN A C 1
ATOM 642 O O . ASN A 1 84 ? -5.739 0.891 21.823 1.00 92.56 84 ASN A O 1
ATOM 646 N N . ALA A 1 85 ? -5.284 -1.090 20.847 1.00 90.06 85 ALA A N 1
ATOM 647 C CA . ALA A 1 85 ? -5.508 -0.688 19.462 1.00 90.06 85 ALA A CA 1
ATOM 648 C C . ALA A 1 85 ? -6.902 -1.067 18.936 1.00 90.06 85 ALA A C 1
ATOM 650 O O . ALA A 1 85 ? -7.235 -0.664 17.824 1.00 90.06 85 ALA A O 1
ATOM 651 N N . ALA A 1 86 ? -7.649 -1.872 19.698 1.00 77.00 86 ALA A N 1
ATOM 652 C CA . ALA A 1 86 ? -8.990 -2.344 19.369 1.00 77.00 86 ALA A CA 1
ATOM 653 C C . ALA A 1 86 ? -10.076 -1.294 19.637 1.00 77.00 86 ALA A C 1
ATOM 655 O O . ALA A 1 86 ? -9.862 -0.414 20.505 1.00 77.00 86 ALA A O 1
#

Secondary structure (DSSP, 8-state):
-HHHHHHHHHHHHHHHHHHHTTTHHHHHHHHHHHHHHHHHHHTTSSPPPPPP------S--HHHHT---PPP---TT-HHHHHHH-